Protein AF-A0A0P9D2G8-F1 (afdb_monomer)

Organism: NCBI:txid186479

Secondary structure (DSSP, 8-state):
--EEEE---TT-HHHHHHHHHHHHHTT-SEEEEES--S-----HHHHHHHHHHHIIIIIHHHHHHHHHH-TT-EEEEE--SSS-HHHHHHHHHHHHTTS-EE-BT-EEEE-STT--EEEEB----SS-S------

Structure (mmCIF, N/CA/C/O backbone):
data_AF-A0A0P9D2G8-F1
#
_entry.id   AF-A0A0P9D2G8-F1
#
loop_
_atom_site.group_PDB
_atom_site.id
_atom_site.type_symbol
_atom_site.label_atom_id
_atom_site.label_alt_id
_atom_site.label_comp_id
_atom_site.label_asym_id
_atom_site.label_entity_id
_atom_site.label_seq_id
_atom_site.pdbx_PDB_ins_code
_atom_site.Cartn_x
_atom_site.Cartn_y
_atom_site.Cartn_z
_atom_site.occupancy
_atom_site.B_iso_or_equiv
_atom_site.auth_seq_id
_atom_site.auth_comp_id
_atom_site.auth_asym_id
_atom_site.auth_atom_id
_atom_site.pdbx_PDB_model_num
ATOM 1 N N . MET A 1 1 ? -11.372 -3.069 18.145 1.00 88.38 1 MET A N 1
ATOM 2 C CA . MET A 1 1 ? -11.001 -2.702 16.761 1.00 88.38 1 MET A CA 1
ATOM 3 C C . MET A 1 1 ? -10.327 -3.904 16.117 1.00 88.38 1 MET A C 1
ATOM 5 O O . MET A 1 1 ? -9.471 -4.483 16.773 1.00 88.38 1 MET A O 1
ATOM 9 N N . ARG A 1 2 ? -10.706 -4.307 14.899 1.00 93.38 2 ARG A N 1
ATOM 10 C CA . ARG A 1 2 ? -9.957 -5.321 14.135 1.00 93.38 2 ARG A CA 1
ATOM 11 C C . ARG A 1 2 ? -9.113 -4.636 13.070 1.00 93.38 2 ARG A C 1
ATOM 13 O O . ARG A 1 2 ? -9.608 -3.735 12.396 1.00 93.38 2 ARG A O 1
ATOM 20 N N . LEU A 1 3 ? -7.868 -5.070 12.943 1.00 95.88 3 LEU A N 1
ATOM 21 C CA . LEU A 1 3 ? -6.916 -4.608 11.941 1.00 95.88 3 LEU A CA 1
ATOM 22 C C . LEU A 1 3 ? -6.473 -5.817 11.128 1.00 95.88 3 LEU A C 1
ATOM 24 O O . LEU A 1 3 ? -6.274 -6.889 11.700 1.00 95.88 3 LEU A O 1
ATOM 28 N N . VAL A 1 4 ? -6.312 -5.637 9.824 1.00 98.12 4 VAL A N 1
ATOM 29 C CA . VAL A 1 4 ? -5.675 -6.628 8.954 1.00 98.12 4 VAL A CA 1
ATOM 30 C C . VAL A 1 4 ? -4.326 -6.082 8.549 1.00 98.12 4 VAL A C 1
ATOM 32 O O . VAL A 1 4 ? -4.228 -4.929 8.138 1.00 98.12 4 VAL A O 1
ATOM 35 N N . TYR A 1 5 ? -3.294 -6.902 8.677 1.00 98.12 5 TYR A N 1
ATOM 36 C CA . TYR A 1 5 ? -1.936 -6.531 8.326 1.00 98.12 5 TYR A CA 1
ATOM 37 C C . TYR A 1 5 ? -1.332 -7.602 7.428 1.00 98.12 5 TYR A C 1
ATOM 39 O O . TYR A 1 5 ? -1.475 -8.796 7.696 1.00 98.12 5 TYR A O 1
ATOM 47 N N . THR A 1 6 ? -0.632 -7.165 6.393 1.00 98.25 6 THR A N 1
ATOM 48 C CA . THR A 1 6 ? 0.256 -7.997 5.583 1.00 98.25 6 THR A CA 1
ATOM 49 C C . THR A 1 6 ? 1.422 -7.144 5.081 1.00 98.25 6 THR A C 1
ATOM 51 O O . THR A 1 6 ? 1.467 -5.945 5.346 1.00 98.25 6 THR A O 1
ATOM 54 N N . ALA A 1 7 ? 2.374 -7.748 4.390 1.00 96.69 7 ALA A N 1
ATOM 55 C CA . ALA A 1 7 ? 3.503 -7.096 3.737 1.00 96.69 7 ALA A CA 1
ATOM 56 C C . ALA A 1 7 ? 3.965 -7.992 2.578 1.00 96.69 7 ALA A C 1
ATOM 58 O O . ALA A 1 7 ? 3.494 -9.129 2.473 1.00 96.69 7 ALA A O 1
ATOM 59 N N . ASP A 1 8 ? 4.849 -7.482 1.719 1.00 95.00 8 ASP A N 1
ATOM 60 C CA . ASP A 1 8 ? 5.527 -8.286 0.694 1.00 95.00 8 ASP A CA 1
ATOM 61 C C . ASP A 1 8 ? 4.545 -8.895 -0.320 1.00 95.00 8 ASP A C 1
ATOM 63 O O . ASP A 1 8 ? 4.638 -10.056 -0.722 1.00 95.00 8 ASP A O 1
ATOM 67 N N . LEU A 1 9 ? 3.557 -8.094 -0.735 1.00 97.38 9 LEU A N 1
ATOM 68 C CA . LEU A 1 9 ? 2.583 -8.513 -1.745 1.00 97.38 9 LEU A CA 1
ATOM 69 C C . LEU A 1 9 ? 3.167 -8.482 -3.159 1.00 97.38 9 LEU A C 1
ATOM 71 O O . LEU A 1 9 ? 2.610 -9.124 -4.047 1.00 97.38 9 LEU A O 1
ATOM 75 N N . HIS A 1 10 ? 4.254 -7.734 -3.378 1.00 96.25 10 HIS A N 1
ATOM 76 C CA . HIS A 1 10 ? 5.003 -7.652 -4.633 1.00 96.25 10 HIS A CA 1
ATOM 77 C C . HIS A 1 10 ? 4.108 -7.504 -5.874 1.00 96.25 10 HIS A C 1
ATOM 79 O O . HIS A 1 10 ? 4.328 -8.147 -6.903 1.00 96.25 10 HIS A O 1
ATOM 85 N N . GLY A 1 11 ? 3.066 -6.674 -5.784 1.00 96.25 11 GLY A N 1
ATOM 86 C CA . GLY A 1 11 ? 2.138 -6.445 -6.887 1.00 96.25 11 GLY A CA 1
ATOM 87 C C . GLY A 1 11 ? 1.288 -7.649 -7.307 1.00 96.25 11 GLY A C 1
ATOM 88 O O . GLY A 1 11 ? 0.845 -7.709 -8.455 1.00 96.25 11 GLY A O 1
ATOM 89 N N . ASP A 1 12 ? 1.039 -8.612 -6.420 1.00 97.69 12 ASP A N 1
ATOM 90 C CA . ASP A 1 12 ? 0.086 -9.693 -6.672 1.00 97.69 12 ASP A CA 1
ATOM 91 C C . ASP A 1 12 ? -1.358 -9.192 -6.481 1.00 97.69 12 ASP A C 1
ATOM 93 O O . ASP A 1 12 ? -1.878 -9.078 -5.366 1.00 97.69 12 ASP A O 1
ATOM 97 N N . ALA A 1 13 ? -2.036 -8.902 -7.595 1.00 98.00 13 ALA A N 1
ATOM 98 C CA . ALA A 1 13 ? -3.421 -8.431 -7.594 1.00 98.00 13 ALA A CA 1
ATOM 99 C C . ALA A 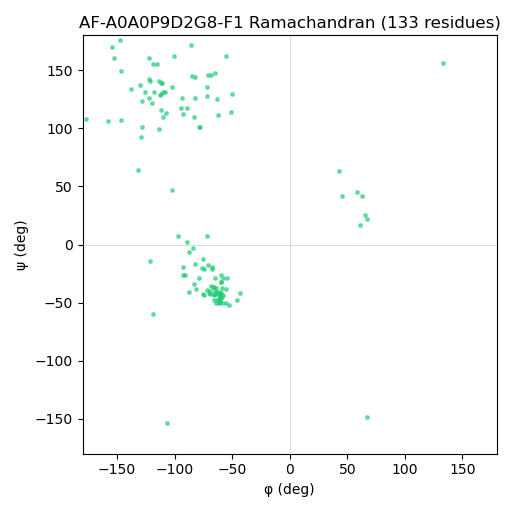1 13 ? -4.405 -9.423 -6.940 1.00 98.00 13 ALA A C 1
ATOM 101 O O . ALA A 1 13 ? -5.391 -9.000 -6.330 1.00 98.00 13 ALA A O 1
ATOM 102 N N . ALA A 1 14 ? -4.158 -10.734 -7.040 1.00 98.31 14 ALA A N 1
ATOM 103 C CA . ALA A 1 14 ? -5.011 -11.743 -6.419 1.00 98.31 14 ALA A CA 1
ATOM 104 C C . ALA A 1 14 ? -4.831 -11.747 -4.896 1.00 98.31 14 ALA A C 1
ATOM 106 O O . ALA A 1 14 ? -5.823 -11.821 -4.168 1.00 98.31 14 ALA A O 1
ATOM 107 N N . ALA A 1 15 ? -3.597 -11.583 -4.413 1.00 98.44 15 ALA A N 1
ATOM 108 C CA . ALA A 1 15 ? -3.318 -11.437 -2.988 1.00 98.44 15 ALA A CA 1
ATOM 109 C C . ALA A 1 15 ? -3.941 -10.152 -2.413 1.00 98.44 15 ALA A C 1
ATOM 111 O O . ALA A 1 15 ? -4.591 -10.202 -1.367 1.00 98.44 15 ALA A O 1
ATOM 112 N N . TYR A 1 16 ? -3.842 -9.023 -3.127 1.00 98.69 16 TYR A N 1
ATOM 113 C CA . TYR A 1 16 ? -4.542 -7.787 -2.755 1.00 98.69 16 TYR A CA 1
ATOM 114 C C . TYR A 1 16 ? -6.061 -7.984 -2.688 1.00 98.69 16 TYR A C 1
ATOM 116 O O . TYR A 1 16 ? -6.696 -7.552 -1.726 1.00 98.69 16 TYR A O 1
ATOM 124 N N . ARG A 1 17 ? -6.661 -8.658 -3.676 1.00 98.69 17 ARG A N 1
ATOM 125 C CA . ARG A 1 17 ? -8.100 -8.952 -3.666 1.00 98.69 17 ARG A CA 1
ATOM 126 C C . ARG A 1 17 ? -8.488 -9.801 -2.455 1.00 98.69 17 ARG A C 1
ATOM 128 O O . ARG A 1 17 ? -9.403 -9.419 -1.730 1.00 98.69 17 ARG A O 1
ATOM 135 N N . ALA A 1 18 ? -7.763 -10.889 -2.200 1.00 98.56 18 ALA A N 1
ATOM 136 C CA . ALA A 1 18 ? -8.020 -11.778 -1.069 1.00 98.56 18 ALA A CA 1
ATOM 137 C C . ALA A 1 18 ? -7.887 -11.053 0.282 1.00 98.56 18 ALA A C 1
ATOM 139 O O . ALA A 1 18 ? -8.722 -11.237 1.166 1.00 98.56 18 ALA A O 1
ATOM 140 N N . LEU A 1 19 ? -6.881 -10.185 0.430 1.00 98.62 19 LEU A N 1
ATOM 141 C CA . LEU A 1 19 ? -6.696 -9.339 1.610 1.00 98.62 19 LEU A CA 1
ATOM 142 C C . LEU A 1 19 ? -7.911 -8.435 1.860 1.00 98.62 19 LEU A C 1
ATOM 144 O O . LEU A 1 19 ? -8.420 -8.373 2.980 1.00 98.62 19 LEU A O 1
ATOM 148 N N . LEU A 1 20 ? -8.364 -7.724 0.824 1.00 98.56 20 LEU A N 1
ATOM 149 C CA . LEU A 1 20 ? -9.474 -6.774 0.914 1.00 98.56 20 LEU A CA 1
ATOM 150 C C . LEU A 1 20 ? -10.813 -7.488 1.156 1.00 98.56 20 LEU A C 1
ATOM 152 O O . LEU A 1 20 ? -11.621 -7.027 1.961 1.00 98.56 20 LEU A O 1
ATOM 156 N N . GLU A 1 21 ? -11.047 -8.632 0.513 1.00 98.25 21 GLU A N 1
ATOM 157 C CA . GLU A 1 21 ? -12.218 -9.478 0.772 1.00 98.25 21 GLU A CA 1
ATOM 158 C C . GLU A 1 21 ? -12.229 -9.976 2.219 1.00 98.25 21 GLU A C 1
ATOM 160 O O . GLU A 1 21 ? -13.198 -9.738 2.940 1.00 98.25 21 GLU A O 1
ATOM 165 N N . TRP A 1 22 ? -11.114 -10.542 2.692 1.00 98.25 22 TRP A N 1
ATOM 166 C CA . TRP A 1 22 ? -11.000 -11.018 4.068 1.00 98.25 22 TRP A CA 1
ATOM 167 C C . TRP A 1 22 ? -11.214 -9.892 5.085 1.00 98.25 22 TRP A C 1
ATOM 169 O O . TRP A 1 22 ? -11.909 -10.081 6.085 1.00 98.25 22 TRP A O 1
ATOM 179 N N . ALA A 1 23 ? -10.661 -8.704 4.828 1.00 98.31 23 ALA A N 1
ATOM 180 C CA . ALA A 1 23 ? -10.862 -7.533 5.673 1.00 98.31 23 ALA A CA 1
ATOM 181 C C . ALA A 1 23 ? -12.334 -7.112 5.754 1.00 98.31 23 ALA A C 1
ATOM 183 O O . ALA A 1 23 ? -12.824 -6.812 6.847 1.00 98.31 23 ALA A O 1
ATOM 184 N N . GLY A 1 24 ? -13.040 -7.121 4.621 1.00 97.75 24 GLY A N 1
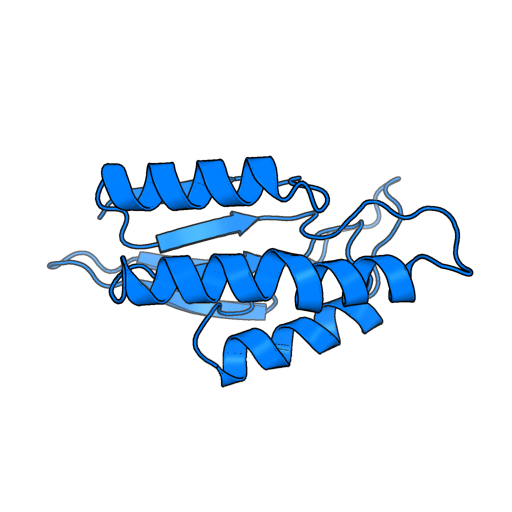ATOM 185 C CA . GLY A 1 24 ? -14.467 -6.821 4.563 1.00 97.75 24 GLY A CA 1
ATOM 186 C C . GLY A 1 24 ? -15.310 -7.845 5.322 1.00 97.75 24 GLY A C 1
ATOM 187 O O . GLY A 1 24 ? -16.095 -7.470 6.193 1.00 97.75 24 GLY A O 1
ATOM 188 N N . ASP A 1 25 ? -15.094 -9.132 5.057 1.00 97.75 25 ASP A N 1
ATOM 189 C CA . ASP A 1 25 ? -15.864 -10.230 5.654 1.00 97.75 25 ASP A CA 1
ATOM 190 C C . ASP A 1 25 ? -15.669 -10.327 7.172 1.00 97.75 25 ASP A C 1
ATOM 192 O O . ASP A 1 25 ? -16.567 -10.737 7.910 1.00 97.75 25 ASP A O 1
ATOM 196 N N . ASN A 1 26 ? -14.505 -9.898 7.663 1.00 97.06 26 ASN A N 1
ATOM 197 C CA . ASN A 1 26 ? -14.174 -9.915 9.084 1.00 97.06 26 ASN A CA 1
ATOM 198 C C . ASN A 1 26 ? -14.416 -8.569 9.781 1.00 97.06 26 ASN A C 1
ATOM 200 O O . ASN A 1 26 ? -14.075 -8.425 10.960 1.00 97.06 26 ASN A O 1
ATOM 204 N N . GLY A 1 27 ? -15.018 -7.582 9.109 1.00 95.38 27 GLY A N 1
ATOM 205 C CA . GLY A 1 27 ? -15.343 -6.281 9.701 1.00 95.38 27 GLY A CA 1
ATOM 206 C C . GLY A 1 27 ? -14.111 -5.551 10.240 1.00 95.38 27 GLY A C 1
ATOM 207 O O . GLY A 1 27 ? -14.110 -5.069 11.379 1.00 95.38 27 GLY A O 1
ATOM 208 N N . ALA A 1 28 ? -13.027 -5.536 9.466 1.00 96.69 28 ALA A N 1
ATOM 209 C CA . ALA A 1 28 ? -11.831 -4.786 9.808 1.00 96.69 28 ALA A CA 1
ATOM 210 C C . ALA A 1 28 ? -12.084 -3.275 9.738 1.00 96.69 28 ALA A C 1
ATOM 212 O O . ALA A 1 28 ? -12.815 -2.789 8.879 1.00 96.69 28 ALA A O 1
ATOM 213 N N . ARG A 1 29 ? -11.434 -2.514 10.625 1.00 95.44 29 ARG A N 1
ATOM 214 C CA . ARG A 1 29 ? -11.451 -1.042 10.599 1.00 95.44 29 ARG A CA 1
ATOM 215 C C . ARG A 1 29 ? -10.304 -0.467 9.776 1.00 95.44 29 ARG A C 1
ATOM 217 O O . ARG A 1 29 ? -10.424 0.643 9.264 1.00 95.44 29 ARG A O 1
ATOM 224 N N . ALA A 1 30 ? -9.208 -1.207 9.658 1.00 97.12 30 ALA A N 1
ATOM 225 C CA . ALA A 1 30 ? -8.133 -0.842 8.759 1.00 97.12 30 ALA A CA 1
ATOM 226 C C . ALA A 1 30 ? -7.433 -2.065 8.169 1.00 97.12 30 ALA A C 1
ATOM 228 O O . ALA A 1 30 ? -7.325 -3.108 8.821 1.00 97.12 30 ALA A O 1
ATOM 229 N N . VAL A 1 31 ? -6.935 -1.881 6.952 1.00 98.50 31 VAL A N 1
ATOM 230 C CA . VAL A 1 31 ? -6.010 -2.762 6.246 1.00 98.50 31 VAL A CA 1
ATOM 231 C C . VAL A 1 31 ? -4.678 -2.035 6.138 1.00 98.50 31 VAL A C 1
ATOM 233 O O . VAL A 1 31 ? -4.638 -0.880 5.725 1.00 98.50 31 VAL A O 1
ATOM 236 N N . ILE A 1 32 ? -3.594 -2.697 6.516 1.00 98.62 32 ILE A N 1
ATOM 237 C CA . ILE A 1 32 ? -2.241 -2.159 6.444 1.00 98.62 32 ILE A CA 1
ATOM 238 C C . ILE A 1 32 ? -1.407 -3.105 5.580 1.00 98.62 32 ILE A C 1
ATOM 240 O O . ILE A 1 32 ? -1.352 -4.303 5.861 1.00 98.62 32 ILE A O 1
ATOM 244 N N . VAL A 1 33 ? -0.761 -2.563 4.548 1.00 98.44 33 VAL A N 1
ATOM 245 C CA . VAL A 1 33 ? 0.261 -3.275 3.769 1.00 98.44 33 VAL A CA 1
ATOM 246 C C . VAL A 1 33 ? 1.612 -2.641 4.078 1.00 98.44 33 VAL A C 1
ATOM 248 O O . VAL A 1 33 ? 1.846 -1.476 3.758 1.00 98.44 33 VAL A O 1
ATOM 251 N N . GLY A 1 34 ? 2.447 -3.385 4.794 1.00 96.19 34 GLY A N 1
ATOM 252 C CA . GLY A 1 34 ? 3.631 -2.909 5.496 1.00 96.19 34 GLY A CA 1
ATOM 253 C C . GLY A 1 34 ? 4.960 -3.192 4.798 1.00 96.19 34 GLY A C 1
ATOM 254 O O . GLY A 1 34 ? 5.870 -3.681 5.459 1.00 96.19 34 GLY A O 1
ATOM 255 N N . GLY A 1 35 ? 5.071 -2.917 3.501 1.00 93.62 35 GLY A N 1
ATOM 256 C CA . GLY A 1 35 ? 6.288 -3.127 2.711 1.00 93.62 35 GLY A CA 1
ATOM 257 C C . GLY A 1 35 ? 6.019 -3.833 1.384 1.00 93.62 35 GLY A C 1
ATOM 258 O O . GLY A 1 35 ? 5.017 -4.541 1.256 1.00 93.62 35 GLY A O 1
ATOM 259 N N . ASP A 1 36 ? 6.923 -3.619 0.426 1.00 94.38 36 ASP A N 1
ATOM 260 C CA . ASP A 1 36 ? 7.021 -4.274 -0.885 1.00 94.38 36 ASP A CA 1
ATOM 261 C C . ASP A 1 36 ? 5.652 -4.424 -1.568 1.00 94.38 36 ASP A C 1
ATOM 263 O O . ASP A 1 36 ? 5.110 -5.512 -1.781 1.00 94.38 36 ASP A O 1
ATOM 267 N N . LEU A 1 37 ? 5.064 -3.262 -1.853 1.00 96.31 37 LEU A N 1
ATOM 268 C CA . LEU A 1 37 ? 3.703 -3.095 -2.357 1.00 96.31 37 LEU A CA 1
ATOM 269 C C . LEU A 1 37 ? 3.589 -3.488 -3.835 1.00 96.31 37 LEU A C 1
ATOM 271 O O . LEU A 1 37 ? 2.613 -4.106 -4.268 1.00 96.31 37 LEU A O 1
ATOM 275 N N . LEU A 1 38 ? 4.562 -3.060 -4.632 1.00 96.12 38 LEU A N 1
ATOM 276 C CA . LEU A 1 38 ? 4.512 -3.034 -6.086 1.00 96.12 38 LEU A CA 1
ATOM 277 C C . LEU A 1 38 ? 5.270 -4.229 -6.679 1.00 96.12 38 LEU A C 1
ATOM 279 O O . LEU A 1 38 ? 6.092 -4.843 -5.999 1.00 96.12 38 LEU A O 1
ATOM 283 N N . PRO A 1 39 ? 5.031 -4.573 -7.961 1.00 95.00 39 PRO A N 1
ATOM 284 C CA . PRO A 1 39 ? 5.746 -5.659 -8.612 1.00 95.00 39 PRO A CA 1
ATOM 285 C C . PRO A 1 39 ? 7.257 -5.544 -8.444 1.00 95.00 39 PRO A C 1
ATOM 287 O O . PRO A 1 39 ? 7.844 -4.501 -8.765 1.00 95.00 39 PRO A O 1
ATOM 290 N N . HIS A 1 40 ? 7.879 -6.637 -8.000 1.00 88.00 40 HIS A N 1
ATOM 291 C CA . HIS A 1 40 ? 9.330 -6.748 -7.978 1.00 88.00 40 HIS A CA 1
ATOM 292 C C . HIS A 1 40 ? 9.849 -6.662 -9.417 1.00 88.00 40 HIS A C 1
ATOM 294 O O . HIS A 1 40 ? 9.599 -7.544 -10.243 1.00 88.00 40 HIS A O 1
ATOM 300 N N . ALA A 1 41 ? 10.545 -5.574 -9.747 1.00 74.31 41 ALA A N 1
ATOM 301 C CA . ALA A 1 41 ? 10.998 -5.311 -11.105 1.00 74.31 41 ALA A CA 1
ATOM 302 C C . ALA A 1 41 ? 12.500 -5.007 -11.133 1.00 74.31 41 ALA A C 1
ATOM 304 O O . ALA A 1 41 ? 12.938 -3.893 -10.859 1.00 74.31 41 ALA A O 1
ATOM 305 N N . ILE A 1 42 ? 13.282 -6.020 -11.515 1.00 67.62 42 ILE A N 1
ATOM 306 C CA . ILE A 1 42 ? 14.756 -5.982 -11.530 1.00 67.62 42 ILE A CA 1
ATOM 307 C C . ILE A 1 42 ? 15.288 -5.226 -12.764 1.00 67.62 42 ILE A C 1
ATOM 309 O O . ILE A 1 42 ? 16.358 -4.620 -12.739 1.00 67.62 42 ILE A O 1
ATOM 313 N N . ALA A 1 43 ? 14.543 -5.236 -13.874 1.00 79.12 43 ALA A N 1
ATOM 314 C CA . ALA A 1 43 ? 14.968 -4.580 -15.106 1.00 79.12 43 ALA A CA 1
ATOM 315 C C . ALA A 1 43 ? 14.725 -3.061 -15.044 1.00 79.12 43 ALA A C 1
ATOM 317 O O . ALA A 1 43 ? 13.614 -2.592 -15.297 1.00 79.12 43 ALA A O 1
ATOM 318 N N . LEU A 1 44 ? 15.789 -2.292 -14.778 1.00 76.62 44 LEU A N 1
ATOM 319 C CA . LEU A 1 44 ? 15.801 -0.818 -14.699 1.00 76.62 44 LEU A CA 1
ATOM 320 C C . LEU A 1 44 ? 15.001 -0.120 -15.815 1.00 76.62 44 LEU A C 1
ATOM 322 O O . LEU A 1 44 ? 14.265 0.824 -15.548 1.00 76.62 44 LEU A O 1
ATOM 326 N N . GLY A 1 45 ? 15.112 -0.597 -17.061 1.00 82.75 45 GLY A N 1
ATOM 327 C CA . GLY A 1 45 ? 14.449 0.021 -18.217 1.00 82.75 45 GLY A CA 1
ATOM 328 C C . GLY A 1 45 ? 12.919 -0.079 -18.217 1.00 82.75 45 GLY A C 1
ATOM 329 O O . GLY A 1 45 ? 12.265 0.713 -18.891 1.00 82.75 45 GLY A O 1
ATOM 330 N N . SER A 1 46 ? 12.340 -1.022 -17.469 1.00 89.00 46 SER A N 1
ATOM 331 C CA . SER A 1 46 ? 10.890 -1.242 -17.401 1.00 89.00 46 SER A CA 1
ATOM 332 C C . SER A 1 46 ? 10.312 -1.109 -15.994 1.00 89.00 46 SER A C 1
ATOM 334 O O . SER A 1 46 ? 9.098 -0.984 -15.869 1.00 89.00 46 SER A O 1
ATOM 336 N N . ALA A 1 47 ? 11.142 -1.109 -14.946 1.00 89.25 47 ALA A N 1
ATOM 337 C CA . ALA A 1 47 ? 10.699 -1.181 -13.555 1.00 89.25 47 ALA A CA 1
ATOM 338 C C . ALA A 1 47 ? 9.650 -0.121 -13.192 1.00 89.25 47 ALA A C 1
ATOM 340 O O . ALA A 1 47 ? 8.553 -0.460 -12.748 1.00 89.25 47 ALA A O 1
ATOM 341 N N . LEU A 1 48 ? 9.933 1.152 -13.485 1.00 92.00 48 LEU A N 1
ATOM 342 C CA . LEU A 1 48 ? 8.997 2.246 -13.209 1.00 92.00 48 LEU A CA 1
ATOM 343 C C . LEU A 1 48 ? 7.687 2.123 -13.991 1.00 92.00 48 LEU A C 1
ATOM 345 O O . LEU A 1 48 ? 6.619 2.396 -13.446 1.00 92.00 48 LEU A O 1
ATOM 349 N N . ALA A 1 49 ? 7.754 1.724 -15.264 1.00 94.38 49 ALA A N 1
ATOM 350 C CA . ALA A 1 49 ? 6.563 1.557 -16.091 1.00 94.38 49 ALA A CA 1
ATOM 351 C C . ALA A 1 49 ? 5.685 0.416 -15.559 1.00 94.38 49 ALA A C 1
ATOM 353 O O . ALA A 1 49 ? 4.476 0.594 -15.438 1.00 94.38 49 ALA A O 1
ATOM 354 N N . THR A 1 50 ? 6.292 -0.709 -15.174 1.00 95.25 50 THR A N 1
ATOM 355 C CA . THR A 1 50 ? 5.595 -1.856 -14.580 1.00 95.25 50 THR A CA 1
ATOM 356 C C . THR A 1 50 ? 4.906 -1.474 -13.273 1.00 95.25 50 THR A C 1
ATOM 358 O O . THR A 1 50 ? 3.716 -1.736 -13.109 1.00 95.25 50 THR A O 1
ATOM 361 N N . GLN A 1 51 ? 5.616 -0.810 -12.358 1.00 95.62 51 GLN A N 1
ATOM 362 C CA . GLN A 1 51 ? 5.048 -0.426 -11.066 1.00 95.62 51 GLN A CA 1
ATOM 363 C C . GLN A 1 51 ? 3.922 0.604 -11.205 1.00 95.62 51 GLN A C 1
ATOM 365 O O . GLN A 1 51 ? 2.863 0.444 -10.601 1.00 95.62 51 GLN A O 1
ATOM 370 N N . ARG A 1 52 ? 4.082 1.618 -12.065 1.00 96.12 52 ARG A N 1
ATOM 371 C CA . ARG A 1 52 ? 3.012 2.592 -12.345 1.00 96.12 52 ARG A CA 1
ATOM 372 C C . ARG A 1 52 ? 1.803 1.954 -13.020 1.00 96.12 52 ARG A C 1
ATOM 374 O O . ARG A 1 52 ? 0.671 2.291 -12.676 1.00 96.12 52 ARG A O 1
ATOM 381 N N . ALA A 1 53 ? 2.031 1.032 -13.95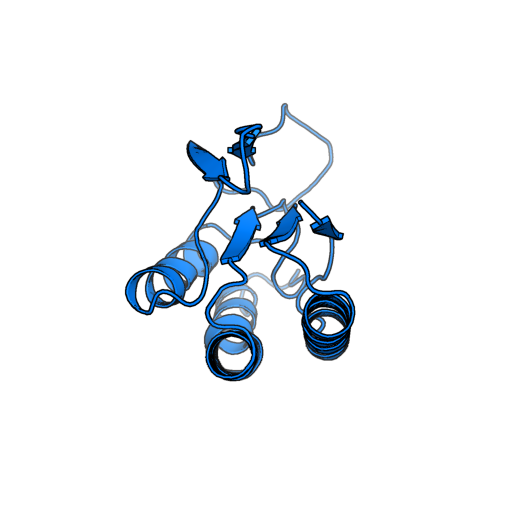7 1.00 96.38 53 ALA A N 1
ATOM 382 C CA . ALA A 1 53 ? 0.956 0.293 -14.604 1.00 96.38 53 ALA A CA 1
ATOM 383 C C . ALA A 1 53 ? 0.160 -0.517 -13.578 1.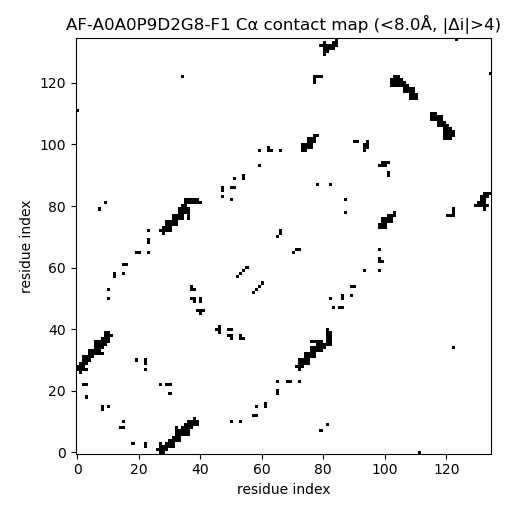00 96.38 53 ALA A C 1
ATOM 385 O O . ALA A 1 53 ? -1.064 -0.454 -13.594 1.00 96.38 53 ALA A O 1
ATOM 386 N N . PHE A 1 54 ? 0.830 -1.189 -12.638 1.00 97.62 54 PHE A N 1
ATOM 387 C CA . PHE A 1 54 ? 0.155 -1.906 -11.558 1.00 97.62 54 PHE A CA 1
ATOM 388 C C . PHE A 1 54 ? -0.691 -0.976 -10.675 1.00 97.62 54 PHE A C 1
ATOM 390 O O . PHE A 1 54 ? -1.860 -1.270 -10.424 1.00 97.62 54 PHE A O 1
ATOM 397 N N . ILE A 1 55 ? -0.146 0.176 -10.260 1.00 97.75 55 ILE A N 1
ATOM 398 C CA . ILE A 1 55 ? -0.892 1.162 -9.458 1.00 97.75 55 ILE A CA 1
ATOM 399 C C . ILE A 1 55 ? -2.185 1.567 -10.173 1.00 97.75 55 ILE A C 1
ATOM 401 O O . ILE A 1 55 ? -3.263 1.536 -9.578 1.00 97.75 55 ILE A O 1
ATOM 405 N N . GLY A 1 56 ? -2.084 1.941 -11.450 1.00 97.38 56 GLY A N 1
ATOM 406 C CA . GLY A 1 56 ? -3.213 2.462 -12.215 1.00 97.38 56 GLY A CA 1
ATOM 407 C C . GLY A 1 56 ? -4.223 1.400 -12.651 1.00 97.38 56 GLY A C 1
ATOM 408 O O . GLY A 1 56 ? -5.426 1.648 -12.580 1.00 97.38 56 GLY A O 1
ATOM 409 N N . ALA A 1 57 ? -3.747 0.246 -13.119 1.00 97.75 57 ALA A N 1
ATOM 410 C CA . ALA A 1 57 ? -4.573 -0.768 -13.770 1.00 97.75 57 ALA A CA 1
ATOM 411 C C . ALA A 1 57 ? -5.114 -1.835 -12.810 1.00 97.75 57 ALA A C 1
ATOM 413 O O . ALA A 1 57 ? -6.175 -2.383 -13.086 1.00 97.75 57 ALA A O 1
ATOM 414 N N . GLU A 1 58 ? -4.436 -2.100 -11.690 1.00 98.19 58 GLU A N 1
ATOM 415 C CA . GLU A 1 58 ? -4.795 -3.194 -10.775 1.00 98.19 58 GLU A CA 1
ATOM 416 C C . GLU A 1 58 ? -5.152 -2.668 -9.379 1.00 98.19 58 GLU A C 1
ATOM 418 O O . GLU A 1 58 ? -6.287 -2.812 -8.917 1.00 98.19 58 GLU A O 1
ATOM 423 N N . LEU A 1 59 ? -4.213 -1.983 -8.715 1.00 98.38 59 LEU A N 1
ATOM 424 C CA . LEU A 1 59 ? -4.387 -1.552 -7.326 1.00 98.38 59 LEU A CA 1
ATOM 425 C C . LEU A 1 59 ? -5.511 -0.517 -7.179 1.00 98.38 59 LEU A C 1
ATOM 427 O O . LEU A 1 59 ? -6.383 -0.659 -6.321 1.00 98.38 59 LEU A O 1
ATOM 431 N N . ARG A 1 60 ? -5.533 0.518 -8.027 1.00 98.50 60 ARG A N 1
ATOM 432 C CA . ARG A 1 60 ? -6.544 1.585 -7.962 1.00 98.50 60 ARG A CA 1
ATOM 433 C C . ARG A 1 60 ? -7.976 1.060 -8.152 1.00 98.50 60 ARG A C 1
ATOM 435 O O . ARG A 1 60 ? -8.823 1.412 -7.327 1.00 98.50 60 ARG A O 1
ATOM 442 N N . PRO A 1 61 ? -8.294 0.223 -9.162 1.00 98.56 61 PRO A N 1
ATOM 443 C CA . PRO A 1 61 ? -9.614 -0.400 -9.268 1.00 98.56 61 PRO A CA 1
ATOM 444 C C . PRO A 1 61 ? -10.001 -1.243 -8.049 1.00 98.56 61 PRO A C 1
ATOM 446 O O . PRO A 1 61 ? -11.125 -1.101 -7.566 1.00 98.56 61 PRO A O 1
ATOM 449 N N . LEU A 1 62 ? -9.081 -2.056 -7.514 1.00 98.56 62 LEU A N 1
ATOM 450 C CA . LEU A 1 62 ? -9.337 -2.875 -6.323 1.00 98.56 62 LEU A CA 1
ATOM 451 C C . LEU A 1 62 ? -9.694 -2.016 -5.105 1.00 98.56 62 LEU A C 1
ATOM 453 O O . LEU A 1 62 ? -10.674 -2.293 -4.413 1.00 98.56 62 LEU A O 1
ATOM 457 N N . LEU A 1 63 ? -8.948 -0.935 -4.868 1.00 98.62 63 LEU A N 1
ATOM 458 C CA . LEU A 1 63 ? -9.217 -0.031 -3.750 1.00 98.62 63 LEU A CA 1
ATOM 459 C C . LEU A 1 63 ? -10.523 0.751 -3.927 1.00 98.62 63 LEU A C 1
ATOM 461 O O . LEU A 1 63 ? -11.233 0.967 -2.947 1.00 98.62 63 LEU A O 1
ATOM 465 N N . ARG A 1 64 ? -10.884 1.143 -5.158 1.00 98.62 64 ARG A N 1
ATOM 466 C CA . ARG A 1 64 ? -12.193 1.761 -5.446 1.00 98.62 64 ARG A CA 1
ATOM 467 C C . ARG A 1 64 ? -13.341 0.812 -5.128 1.00 98.62 64 ARG A C 1
ATOM 469 O O . ARG A 1 64 ? -14.298 1.210 -4.466 1.00 98.62 64 ARG A O 1
ATOM 476 N N . GLU A 1 65 ? -13.236 -0.434 -5.582 1.00 98.44 65 GLU A N 1
ATOM 477 C CA . GLU A 1 65 ? -14.233 -1.471 -5.316 1.00 98.44 65 GLU A CA 1
ATOM 478 C C . GLU A 1 65 ? -14.370 -1.720 -3.807 1.00 98.44 65 GLU A C 1
ATOM 480 O O . GLU A 1 65 ? -15.480 -1.739 -3.269 1.00 98.44 65 GLU A O 1
ATOM 485 N N . PHE A 1 66 ? -13.241 -1.842 -3.105 1.00 98.62 66 PHE A N 1
ATOM 486 C CA . PHE A 1 66 ? -13.226 -2.039 -1.662 1.00 98.62 66 PHE A CA 1
ATOM 487 C C . PHE A 1 66 ? -13.821 -0.849 -0.908 1.00 98.62 66 PHE A C 1
ATOM 489 O O . PHE A 1 66 ? -14.698 -1.051 -0.075 1.00 98.62 66 PHE A O 1
ATOM 496 N N . ARG A 1 67 ? -13.429 0.390 -1.234 1.00 98.38 67 ARG A N 1
ATOM 497 C CA . ARG A 1 67 ? -13.969 1.605 -0.604 1.00 98.38 67 ARG A CA 1
ATOM 498 C C . ARG A 1 67 ? -15.483 1.718 -0.782 1.00 98.38 67 ARG A C 1
ATOM 500 O O . ARG A 1 67 ? -16.164 2.147 0.144 1.00 98.38 67 ARG A O 1
ATOM 507 N N . ALA A 1 68 ? -16.016 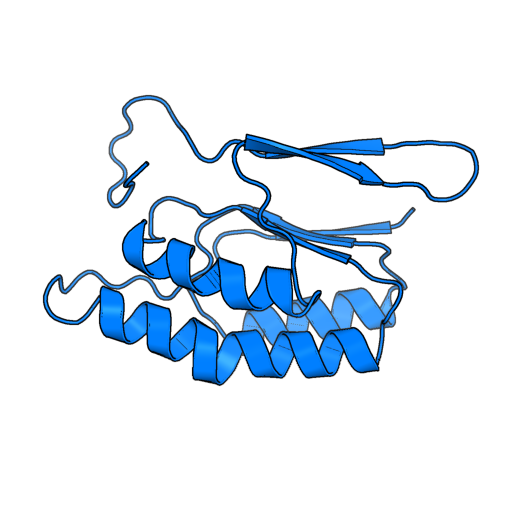1.324 -1.939 1.00 98.12 68 ALA A N 1
ATOM 508 C CA . ALA A 1 68 ? -17.457 1.326 -2.183 1.00 98.12 68 ALA A CA 1
ATOM 509 C C . ALA A 1 68 ? -18.208 0.310 -1.301 1.00 98.12 68 ALA A C 1
ATOM 511 O O . ALA A 1 68 ? -19.317 0.591 -0.851 1.00 98.12 68 ALA A O 1
ATOM 512 N N . ARG A 1 69 ? -17.607 -0.859 -1.036 1.00 97.81 69 ARG A N 1
ATOM 513 C CA . ARG A 1 69 ? -18.194 -1.915 -0.190 1.00 97.81 69 ARG A CA 1
ATOM 514 C C . ARG A 1 69 ? -17.975 -1.686 1.306 1.00 97.81 69 ARG A C 1
ATOM 516 O O . ARG A 1 69 ? -18.824 -2.058 2.108 1.00 97.81 69 ARG A O 1
ATOM 523 N N . GLN A 1 70 ? -16.835 -1.111 1.672 1.00 97.62 70 GLN A N 1
ATOM 524 C CA . GLN A 1 70 ? -16.348 -0.950 3.040 1.00 97.62 70 GLN A CA 1
ATOM 525 C C . GLN A 1 70 ? -15.891 0.504 3.269 1.00 97.62 70 GLN A C 1
ATOM 527 O O . GLN A 1 70 ? -14.708 0.749 3.518 1.00 97.62 70 GLN A O 1
ATOM 532 N N . PRO A 1 71 ? -16.800 1.499 3.195 1.00 96.25 71 PRO A N 1
ATOM 533 C CA . PRO A 1 71 ? -16.442 2.921 3.271 1.00 96.25 71 PRO A CA 1
ATOM 534 C C . PRO A 1 71 ? -15.750 3.295 4.584 1.00 96.25 71 PRO A C 1
ATOM 536 O O . PRO A 1 71 ? -14.948 4.226 4.625 1.00 96.25 71 PRO A O 1
ATOM 539 N N . ASP A 1 72 ? -16.024 2.528 5.632 1.00 94.00 72 ASP A N 1
ATOM 540 C CA . ASP A 1 72 ? -15.489 2.677 6.975 1.00 94.00 72 ASP A CA 1
ATOM 541 C C . ASP A 1 72 ? -14.151 1.957 7.208 1.00 94.00 72 ASP A C 1
ATOM 543 O O . ASP A 1 72 ? -13.559 2.121 8.273 1.00 94.00 72 ASP A O 1
ATOM 547 N N . CYS A 1 73 ? -13.652 1.161 6.263 1.00 96.69 73 CYS A N 1
ATOM 548 C CA . CYS A 1 73 ? -12.357 0.503 6.403 1.00 96.69 73 CYS A CA 1
ATOM 549 C C . CYS A 1 73 ? -11.267 1.350 5.735 1.00 96.69 73 CYS A C 1
ATOM 551 O O . CYS A 1 73 ? -11.309 1.603 4.532 1.00 96.69 73 CYS A O 1
ATOM 553 N N . ALA A 1 74 ? -10.298 1.833 6.512 1.00 97.12 74 ALA A N 1
ATOM 554 C CA . ALA A 1 74 ? -9.175 2.602 5.980 1.00 97.12 74 ALA A CA 1
ATOM 555 C C . ALA A 1 74 ? -8.082 1.675 5.426 1.00 97.12 74 ALA A C 1
ATOM 557 O O . ALA A 1 74 ? -7.820 0.620 5.997 1.00 97.12 74 ALA A O 1
ATOM 558 N N . VAL A 1 75 ? -7.415 2.073 4.344 1.00 98.56 75 VAL A N 1
ATOM 559 C CA . VAL A 1 75 ? -6.270 1.336 3.791 1.00 98.56 75 VAL A CA 1
ATOM 560 C C . VAL A 1 75 ? -5.011 2.174 3.971 1.00 98.56 75 VAL A C 1
ATOM 562 O O . VAL A 1 75 ? -4.992 3.338 3.581 1.00 98.56 75 VAL A O 1
ATOM 565 N N . TYR A 1 76 ? -3.970 1.584 4.549 1.00 98.50 76 TYR A N 1
ATOM 566 C CA . TYR A 1 76 ? -2.669 2.209 4.762 1.00 98.50 76 TYR A CA 1
ATOM 567 C C . TYR A 1 76 ? -1.596 1.447 3.998 1.00 98.50 76 TYR A C 1
ATOM 569 O O . TYR A 1 76 ? -1.516 0.221 4.089 1.00 98.50 76 TYR A O 1
ATOM 577 N N . LEU A 1 77 ? -0.771 2.180 3.260 1.00 98.25 77 LEU A N 1
ATOM 578 C CA . LEU A 1 77 ? 0.290 1.624 2.431 1.00 98.25 77 LEU A CA 1
ATOM 579 C C . LEU A 1 77 ? 1.635 2.166 2.911 1.00 98.25 77 LEU A C 1
ATOM 581 O O . LEU A 1 77 ? 1.849 3.379 2.945 1.00 98.25 77 LEU A O 1
ATOM 585 N N . LEU A 1 78 ? 2.538 1.267 3.287 1.00 96.94 78 LEU A N 1
ATOM 586 C CA . LEU A 1 78 ? 3.921 1.581 3.618 1.00 96.94 78 LEU A CA 1
ATOM 587 C C . LEU A 1 78 ? 4.819 0.962 2.539 1.00 96.94 78 LEU A C 1
ATOM 589 O O . LEU A 1 78 ? 4.823 -0.260 2.415 1.00 96.94 78 LEU A O 1
ATOM 593 N N . PRO A 1 79 ? 5.551 1.768 1.756 1.00 94.31 79 PRO A N 1
ATOM 594 C CA . PRO A 1 79 ? 6.483 1.235 0.771 1.00 94.31 79 PRO A CA 1
ATOM 595 C C . PRO A 1 79 ? 7.639 0.465 1.421 1.00 94.31 79 PRO A C 1
ATOM 597 O O . PRO A 1 79 ? 8.076 0.816 2.520 1.00 94.31 79 PRO A O 1
ATOM 600 N N . GLY A 1 80 ? 8.131 -0.569 0.742 1.00 92.12 80 GLY A N 1
ATOM 601 C CA . GLY A 1 80 ? 9.321 -1.328 1.125 1.00 92.12 80 GLY A CA 1
ATOM 602 C C . GLY A 1 80 ? 10.526 -1.044 0.233 1.00 92.12 80 GLY A C 1
ATOM 603 O O . GLY A 1 80 ? 10.669 0.044 -0.322 1.00 92.12 80 GLY A O 1
ATOM 604 N N . ASN A 1 81 ? 11.428 -2.020 0.140 1.00 89.81 81 ASN A N 1
ATOM 605 C CA . ASN A 1 81 ? 12.611 -1.921 -0.705 1.00 89.81 81 ASN A CA 1
ATOM 606 C C . ASN A 1 81 ? 12.309 -1.964 -2.183 1.00 89.81 81 ASN A C 1
ATOM 608 O O . ASN A 1 81 ? 12.878 -1.195 -2.944 1.00 89.81 81 ASN A O 1
ATOM 612 N N . ASP A 1 82 ? 11.409 -2.828 -2.604 1.00 90.00 82 ASP A N 1
ATOM 613 C CA . ASP A 1 82 ? 11.192 -3.027 -4.028 1.00 90.00 82 ASP A CA 1
ATOM 614 C C . ASP A 1 82 ? 10.413 -1.880 -4.669 1.00 90.00 82 ASP A C 1
ATOM 616 O O . ASP A 1 82 ? 10.378 -1.754 -5.894 1.00 90.00 82 ASP A O 1
ATOM 620 N N . ASP A 1 83 ? 9.826 -1.015 -3.847 1.00 92.31 83 ASP A N 1
ATOM 621 C CA . ASP A 1 83 ? 9.013 0.113 -4.262 1.00 92.31 83 ASP A CA 1
ATOM 622 C C . ASP A 1 83 ? 9.891 1.313 -4.623 1.00 92.31 83 ASP A C 1
ATOM 624 O O . ASP A 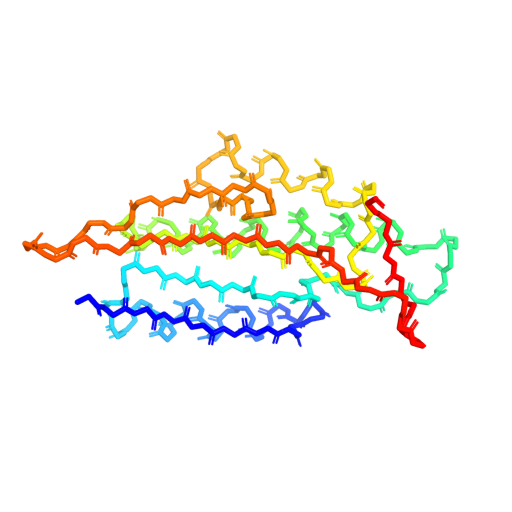1 83 ? 10.494 1.975 -3.778 1.00 92.31 83 ASP A O 1
ATOM 628 N N . TRP A 1 84 ? 9.947 1.638 -5.911 1.00 91.31 84 TRP A N 1
ATOM 629 C CA . TRP A 1 84 ? 10.754 2.757 -6.383 1.00 91.31 84 TRP A CA 1
ATOM 630 C C . TRP A 1 84 ? 10.124 4.094 -5.977 1.00 91.31 84 TRP A C 1
ATOM 632 O O . TRP A 1 84 ? 8.941 4.313 -6.239 1.00 91.31 84 TRP A O 1
ATOM 642 N N . ALA A 1 85 ? 10.919 5.052 -5.480 1.00 90.44 85 ALA A N 1
ATOM 643 C CA . ALA A 1 85 ? 10.466 6.411 -5.122 1.00 90.44 85 ALA A CA 1
ATOM 644 C C . ALA A 1 85 ? 9.568 7.054 -6.190 1.00 90.44 85 ALA A C 1
ATOM 646 O O . ALA A 1 85 ? 8.488 7.583 -5.919 1.00 90.44 85 ALA A O 1
ATOM 647 N N . ALA A 1 86 ? 10.005 6.975 -7.450 1.00 90.81 86 ALA A N 1
ATOM 648 C CA . ALA A 1 86 ? 9.300 7.574 -8.578 1.00 90.81 86 ALA A CA 1
ATOM 649 C C . ALA A 1 86 ? 7.991 6.848 -8.945 1.00 90.81 86 ALA A C 1
ATOM 651 O O . ALA A 1 86 ? 7.161 7.426 -9.656 1.00 90.81 86 ALA A O 1
ATOM 652 N N . ALA A 1 87 ? 7.802 5.603 -8.498 1.00 92.31 87 ALA A N 1
ATOM 653 C CA . ALA A 1 87 ? 6.530 4.890 -8.570 1.00 92.31 87 ALA A CA 1
ATOM 654 C C . ALA A 1 87 ? 5.653 5.189 -7.343 1.00 92.31 87 ALA A C 1
ATOM 656 O O . ALA A 1 87 ? 4.465 5.453 -7.512 1.00 92.31 87 ALA A O 1
ATOM 657 N N . ILE A 1 88 ? 6.238 5.258 -6.139 1.00 91.44 88 ILE A N 1
ATOM 658 C CA . ILE A 1 88 ? 5.554 5.666 -4.898 1.00 91.44 88 ILE A CA 1
ATOM 659 C C . ILE A 1 88 ? 4.896 7.040 -5.065 1.00 91.44 88 ILE A C 1
ATOM 661 O O . ILE A 1 88 ? 3.766 7.229 -4.627 1.00 91.44 88 ILE A O 1
ATOM 665 N N . ALA A 1 89 ? 5.537 7.978 -5.770 1.00 92.31 89 ALA A N 1
ATOM 666 C CA . ALA A 1 89 ? 4.952 9.285 -6.077 1.00 92.31 89 ALA A CA 1
ATOM 667 C C . ALA A 1 89 ? 3.576 9.198 -6.778 1.00 92.31 89 ALA A C 1
ATOM 669 O O . ALA A 1 89 ? 2.739 10.079 -6.599 1.00 92.31 89 ALA A O 1
ATOM 670 N N . THR A 1 90 ? 3.309 8.133 -7.543 1.00 93.06 90 THR A N 1
ATOM 671 C CA . THR A 1 90 ? 2.006 7.896 -8.190 1.00 93.06 90 THR A CA 1
ATOM 672 C C . THR A 1 90 ? 0.935 7.431 -7.195 1.00 93.06 90 THR A C 1
ATOM 674 O O . THR A 1 90 ? -0.253 7.625 -7.442 1.00 93.06 90 THR A O 1
ATOM 677 N N . LEU A 1 91 ? 1.312 6.887 -6.032 1.00 93.31 91 LEU A N 1
ATOM 678 C CA . LEU A 1 91 ? 0.354 6.526 -4.981 1.00 93.31 91 LEU A CA 1
ATOM 679 C C . LEU A 1 91 ? -0.328 7.753 -4.353 1.00 93.31 91 LEU A C 1
ATOM 681 O O . LEU A 1 91 ? -1.415 7.610 -3.798 1.00 93.31 91 LEU A O 1
ATOM 685 N N . ALA A 1 92 ? 0.245 8.956 -4.487 1.00 91.81 92 ALA A N 1
ATOM 686 C CA . ALA A 1 92 ? -0.390 10.197 -4.035 1.00 91.81 92 ALA A CA 1
ATOM 687 C C . ALA A 1 92 ? -1.760 10.434 -4.701 1.00 91.81 92 ALA A C 1
ATOM 689 O O . ALA A 1 92 ? -2.652 11.021 -4.093 1.00 91.81 92 ALA A O 1
ATOM 690 N N . GLU A 1 93 ? -1.968 9.931 -5.923 1.00 94.56 93 GLU A N 1
ATOM 691 C CA . GLU A 1 93 ? -3.275 9.978 -6.590 1.00 94.56 93 GLU A CA 1
ATOM 692 C C . GLU A 1 93 ? -4.330 9.160 -5.827 1.00 94.56 93 GLU A C 1
ATOM 694 O O . GLU A 1 93 ? -5.477 9.585 -5.699 1.00 94.56 93 GLU A O 1
ATOM 699 N N . LEU A 1 94 ? -3.938 8.015 -5.254 1.00 96.81 94 LEU A N 1
ATOM 700 C CA . LEU A 1 94 ? -4.834 7.177 -4.452 1.00 96.81 94 LEU A CA 1
ATOM 701 C C . LEU A 1 94 ? -5.249 7.885 -3.162 1.00 96.81 94 LEU A C 1
ATOM 703 O O . LEU A 1 94 ? -6.394 7.755 -2.730 1.00 96.81 94 LEU A O 1
ATOM 707 N N . GLU A 1 95 ? -4.331 8.642 -2.562 1.00 94.94 95 GLU A N 1
ATOM 708 C CA . GLU A 1 95 ? -4.603 9.438 -1.366 1.00 94.94 95 GLU A CA 1
ATOM 709 C C . GLU A 1 95 ? -5.524 10.621 -1.662 1.00 94.94 95 GLU A C 1
ATOM 711 O O . GLU A 1 95 ? -6.495 10.834 -0.934 1.00 94.94 95 GLU A O 1
ATOM 716 N N . GLN A 1 96 ? -5.310 11.322 -2.779 1.00 96.00 96 GLN A N 1
ATOM 717 C CA . GLN A 1 96 ? -6.207 12.388 -3.246 1.00 96.00 96 GLN A CA 1
ATOM 718 C C . GLN A 1 96 ? -7.636 11.889 -3.501 1.00 96.00 96 GLN A C 1
ATOM 720 O O . GLN A 1 96 ? -8.600 12.625 -3.294 1.00 96.00 96 GLN A O 1
ATOM 725 N N . GLU A 1 97 ? -7.790 10.634 -3.919 1.00 96.69 97 GLU A N 1
ATOM 726 C CA . GLU A 1 97 ? -9.091 9.982 -4.087 1.00 96.69 97 GLU A CA 1
ATOM 727 C C . GLU A 1 97 ? -9.665 9.380 -2.794 1.00 96.69 97 GLU A C 1
ATOM 729 O O . GLU A 1 97 ? -10.768 8.831 -2.809 1.00 96.69 97 GLU A O 1
ATOM 734 N N . GLY A 1 98 ? -8.934 9.437 -1.679 1.00 97.00 98 GLY A N 1
ATOM 735 C CA . GLY A 1 98 ? -9.339 8.819 -0.416 1.00 97.00 98 GLY A CA 1
ATOM 736 C C . GLY A 1 98 ? -9.366 7.286 -0.458 1.00 97.00 98 GLY A C 1
ATOM 737 O O . GLY A 1 98 ? -10.065 6.653 0.337 1.00 97.00 98 GLY A O 1
ATOM 738 N N . LEU A 1 99 ? -8.639 6.659 -1.384 1.00 98.31 99 LEU A N 1
ATOM 739 C CA . LEU A 1 99 ? -8.598 5.203 -1.546 1.00 98.31 99 LEU A CA 1
ATOM 7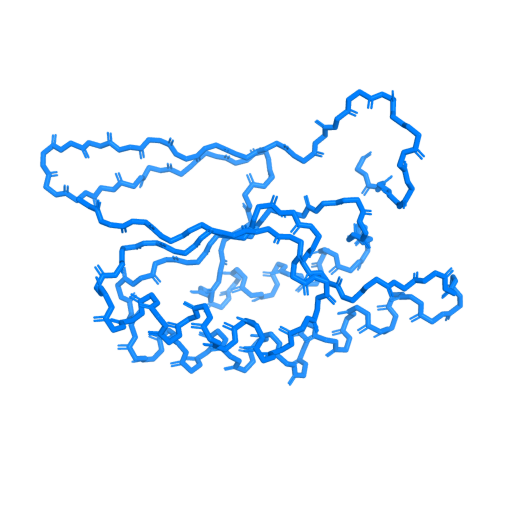40 C C . LEU A 1 99 ? -7.635 4.536 -0.566 1.00 98.31 99 LEU A C 1
ATOM 742 O O . LEU A 1 99 ? -7.951 3.478 -0.028 1.00 98.31 99 LEU A O 1
ATOM 746 N N . ALA A 1 100 ? -6.495 5.168 -0.304 1.00 98.12 100 ALA A N 1
ATOM 747 C CA . ALA A 1 100 ? -5.508 4.719 0.669 1.00 98.12 100 ALA A CA 1
ATOM 748 C C . ALA A 1 100 ? -4.723 5.913 1.222 1.00 98.12 100 ALA A C 1
ATOM 750 O O . ALA A 1 100 ? -4.680 6.961 0.589 1.00 98.12 100 ALA A O 1
ATOM 751 N N . SER A 1 101 ? -4.088 5.747 2.376 1.00 97.75 101 SER A N 1
ATOM 752 C CA . SER A 1 101 ? -3.178 6.735 2.959 1.00 97.75 101 SER A CA 1
ATOM 753 C C . SER A 1 101 ? -1.745 6.215 2.950 1.00 97.75 101 SER A C 1
ATOM 755 O O . SER A 1 101 ? -1.506 5.039 3.252 1.00 97.75 101 SER A O 1
ATOM 757 N N . LEU A 1 102 ? -0.791 7.085 2.620 1.00 96.50 102 LEU A N 1
ATOM 758 C CA . LEU A 1 102 ? 0.630 6.740 2.637 1.00 96.50 102 LEU A CA 1
ATOM 759 C C . LEU A 1 102 ? 1.182 6.857 4.055 1.00 96.50 102 LEU A C 1
ATOM 761 O O . LEU A 1 102 ? 1.026 7.879 4.718 1.00 96.50 102 LEU A O 1
ATOM 765 N N . LEU A 1 103 ? 1.809 5.784 4.542 1.00 96.12 103 LEU A N 1
ATOM 766 C CA . LEU A 1 103 ? 2.157 5.672 5.957 1.00 96.12 103 LEU A CA 1
ATOM 767 C C . LEU A 1 103 ? 3.574 6.164 6.288 1.00 96.12 103 LEU A C 1
ATOM 769 O O . LEU A 1 103 ? 3.871 6.453 7.445 1.00 96.12 103 LEU A O 1
ATOM 773 N N . HIS A 1 104 ? 4.458 6.260 5.296 1.00 94.88 104 HIS A N 1
ATOM 774 C CA . HIS A 1 104 ? 5.845 6.660 5.520 1.00 94.88 104 HIS A CA 1
ATOM 775 C C . HIS A 1 104 ? 5.947 8.097 6.063 1.00 94.88 104 HIS A C 1
ATOM 777 O O . HIS A 1 104 ? 5.422 9.026 5.460 1.00 94.88 104 HIS A O 1
ATOM 783 N N . GLU A 1 105 ? 6.623 8.258 7.206 1.00 94.44 105 GLU A N 1
ATOM 784 C CA . GLU A 1 105 ? 6.798 9.535 7.927 1.00 94.44 105 GLU A CA 1
ATOM 785 C C . GLU A 1 105 ? 5.489 10.182 8.397 1.00 94.44 105 GLU A C 1
ATOM 787 O O . GLU A 1 105 ? 5.457 11.358 8.755 1.00 94.44 105 GLU A O 1
ATOM 792 N N . GLN A 1 106 ? 4.407 9.407 8.438 1.00 96.38 106 GLN A N 1
ATOM 793 C CA . GLN A 1 106 ? 3.103 9.853 8.904 1.00 96.38 106 GLN A CA 1
ATOM 794 C C . GLN A 1 106 ? 2.686 9.096 10.163 1.00 96.38 106 GLN A C 1
ATOM 796 O O . GLN A 1 106 ? 3.111 7.967 10.430 1.00 96.38 106 GLN A O 1
ATOM 801 N N . VAL A 1 107 ? 1.812 9.737 10.938 1.00 97.56 107 VAL A N 1
ATOM 802 C CA . VAL A 1 107 ? 1.170 9.149 12.110 1.00 97.56 107 VAL A CA 1
ATOM 803 C C . VAL A 1 107 ? -0.334 9.357 11.992 1.00 97.56 107 VAL A C 1
ATOM 805 O O . VAL A 1 107 ? -0.809 10.487 11.906 1.00 97.56 107 VAL A O 1
ATOM 808 N N . PHE A 1 108 ? -1.090 8.264 12.032 1.00 96.62 108 PHE A N 1
ATOM 809 C CA . PHE A 1 108 ? -2.546 8.273 11.982 1.00 96.62 108 PHE A CA 1
ATOM 810 C C . PHE A 1 108 ? -3.132 7.841 13.318 1.00 96.62 108 PHE A C 1
ATOM 812 O O . PHE A 1 108 ? -2.671 6.890 13.947 1.00 96.62 108 PHE A O 1
ATOM 819 N N . LEU A 1 109 ? -4.191 8.524 13.737 1.00 94.62 109 LEU A N 1
ATOM 820 C CA . LEU A 1 109 ? -4.980 8.134 14.893 1.00 94.62 109 LEU A CA 1
ATOM 821 C C . LEU A 1 109 ? -6.146 7.252 14.435 1.00 94.62 109 LEU A C 1
ATOM 823 O O . LEU A 1 109 ? -7.076 7.724 13.784 1.00 94.62 109 LEU A O 1
ATOM 827 N N . LEU A 1 110 ? -6.114 5.976 14.802 1.00 92.19 110 LEU A N 1
ATOM 828 C CA . LEU A 1 110 ? -7.221 5.049 14.618 1.00 92.19 110 LEU A CA 1
ATOM 829 C C . LEU A 1 110 ? -8.123 5.107 15.852 1.00 92.19 110 LEU A C 1
ATOM 831 O O . LEU A 1 110 ? -7.713 4.761 16.961 1.00 92.19 110 LEU A O 1
ATOM 835 N N . THR A 1 111 ? -9.371 5.522 15.659 1.00 87.0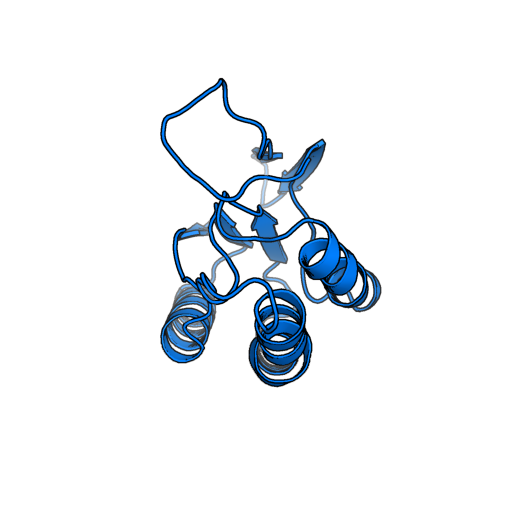0 111 THR A N 1
ATOM 836 C CA . THR A 1 111 ? -10.391 5.566 16.714 1.00 87.00 111 THR A CA 1
ATOM 837 C C . THR A 1 111 ? -11.454 4.504 16.477 1.00 87.00 111 THR A C 1
ATOM 839 O O . THR A 1 111 ? -11.989 4.350 15.376 1.00 87.00 111 THR A O 1
ATOM 842 N N . HIS A 1 112 ? -11.759 3.737 17.522 1.00 82.06 112 HIS A N 1
ATOM 843 C CA . HIS A 1 112 ? -12.899 2.827 17.541 1.00 82.06 112 HIS A CA 1
ATOM 844 C C . HIS A 1 112 ? -13.288 2.524 18.991 1.00 82.06 112 HIS A C 1
ATOM 846 O O . HIS A 1 112 ? -12.587 1.780 19.679 1.00 82.06 112 HIS A O 1
ATOM 852 N N . GLY A 1 113 ? -14.402 3.099 19.446 1.00 80.69 113 GLY A N 1
ATOM 853 C CA . GLY A 1 113 ? -14.753 3.120 20.869 1.00 80.69 113 GLY A CA 1
ATOM 854 C C . GLY A 1 113 ? -13.783 3.989 21.678 1.00 80.69 113 GLY A C 1
ATOM 855 O O . GLY A 1 113 ? -13.221 4.946 21.148 1.00 80.69 113 GLY A O 1
ATOM 856 N N . ASP A 1 114 ? -13.559 3.624 22.941 1.00 80.44 114 ASP A N 1
ATOM 857 C CA . ASP A 1 114 ? -12.842 4.464 23.917 1.00 80.44 114 ASP A CA 1
ATOM 858 C C . ASP A 1 114 ? -11.316 4.255 23.947 1.00 80.44 114 ASP A C 1
ATOM 860 O O . ASP A 1 114 ? -10.614 4.870 24.749 1.00 80.44 114 ASP A O 1
ATOM 864 N N . ALA A 1 115 ? -10.781 3.385 23.086 1.00 82.75 115 ALA A N 1
ATOM 865 C CA . ALA A 1 115 ? -9.356 3.062 23.035 1.00 82.75 115 ALA A CA 1
ATOM 866 C C . ALA A 1 115 ? -8.729 3.555 21.715 1.00 82.75 115 ALA A C 1
ATOM 868 O O . ALA A 1 115 ? -8.877 2.887 20.685 1.00 82.75 115 ALA A O 1
ATOM 869 N N . PRO A 1 116 ? -8.040 4.713 21.712 1.00 90.31 116 PRO A N 1
ATOM 870 C CA . PRO A 1 116 ? -7.307 5.182 20.542 1.00 90.31 116 PRO A CA 1
ATOM 871 C C . PRO A 1 116 ? -6.055 4.335 20.286 1.00 90.31 116 PRO A C 1
ATOM 873 O O . PRO A 1 116 ? -5.376 3.915 21.224 1.00 90.31 116 PRO A O 1
ATOM 876 N N . LEU A 1 117 ? -5.710 4.145 19.012 1.00 94.12 117 LEU A N 1
ATOM 877 C CA . LEU A 1 117 ? -4.449 3.540 18.584 1.00 94.12 117 LEU A CA 1
ATOM 878 C C . LEU A 1 117 ? -3.733 4.473 17.606 1.00 94.12 117 LEU A C 1
ATOM 880 O O . LEU A 1 117 ? -4.332 4.939 16.643 1.00 94.12 117 LEU A O 1
ATOM 884 N N . TRP A 1 118 ? -2.446 4.714 17.831 1.00 95.62 118 TRP A N 1
ATOM 885 C CA . TRP A 1 118 ? -1.603 5.468 16.906 1.00 95.62 118 TRP A CA 1
ATOM 886 C C . TRP A 1 118 ? -0.881 4.50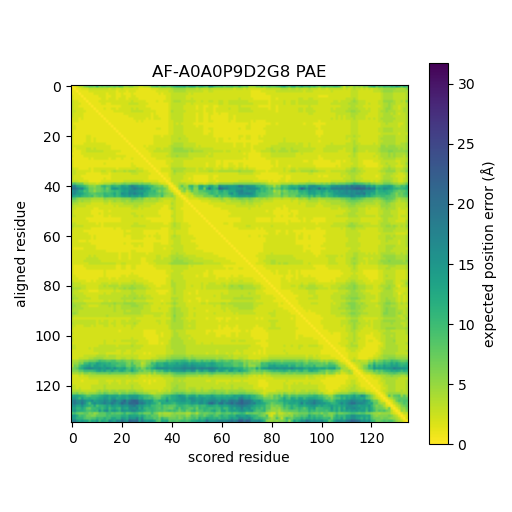9 15.960 1.00 95.62 118 TRP A C 1
ATOM 888 O O . TRP A 1 118 ? -0.208 3.584 16.410 1.00 95.62 118 TRP A O 1
ATOM 898 N N . LEU A 1 119 ? -1.020 4.737 14.658 1.00 96.69 119 LEU A N 1
ATOM 899 C CA . LEU A 1 119 ? -0.342 4.002 13.598 1.00 96.69 119 LEU A CA 1
ATOM 900 C C . LEU A 1 119 ? 0.735 4.905 12.993 1.00 96.69 119 LEU A C 1
ATOM 902 O O . LEU A 1 119 ? 0.405 5.909 12.369 1.00 96.69 119 LEU A O 1
ATOM 906 N N . ALA A 1 120 ? 2.004 4.553 13.180 1.00 97.38 120 ALA A N 1
ATOM 907 C CA . ALA A 1 120 ? 3.148 5.276 12.629 1.00 97.38 120 ALA A CA 1
ATOM 908 C C . ALA A 1 120 ? 3.871 4.407 11.593 1.00 97.38 120 ALA A C 1
ATOM 910 O O . ALA A 1 120 ? 4.022 3.204 11.817 1.00 97.38 120 ALA A O 1
ATOM 911 N N . GLY A 1 121 ? 4.336 5.001 10.491 1.00 95.69 121 GLY A N 1
ATOM 912 C CA . GLY A 1 121 ? 5.130 4.291 9.483 1.00 95.69 121 GLY A CA 1
ATOM 913 C C . GLY A 1 121 ? 6.484 4.911 9.230 1.00 95.69 121 GLY A C 1
ATOM 914 O O . GLY A 1 121 ? 6.651 6.128 9.160 1.00 95.69 121 GLY A O 1
ATOM 915 N N . TYR A 1 122 ? 7.462 4.040 9.025 1.00 93.19 122 TYR A N 1
ATOM 916 C CA . TYR A 1 122 ? 8.822 4.428 8.708 1.00 93.19 122 TYR A CA 1
ATOM 917 C C . TYR A 1 122 ? 9.428 3.381 7.777 1.00 93.19 122 TYR A C 1
ATOM 919 O O . TYR A 1 122 ? 9.679 2.254 8.194 1.00 93.19 122 TYR A O 1
ATOM 927 N N . ALA A 1 123 ? 9.595 3.742 6.503 1.00 90.00 123 ALA A N 1
ATOM 928 C CA . ALA A 1 123 ? 10.142 2.859 5.478 1.00 90.00 123 ALA A CA 1
ATOM 929 C C . ALA A 1 123 ? 11.681 2.832 5.496 1.00 90.00 123 ALA A C 1
ATOM 931 O O . ALA A 1 123 ? 12.285 1.901 4.957 1.00 90.00 123 ALA A O 1
ATOM 932 N N . CYS A 1 124 ? 12.325 3.814 6.145 1.00 85.25 124 CYS A N 1
ATOM 933 C CA . CYS A 1 124 ? 13.779 3.870 6.191 1.00 85.25 124 CYS A CA 1
ATOM 934 C C . CYS A 1 124 ? 14.354 2.788 7.102 1.00 85.25 124 CYS A C 1
ATOM 936 O O . CYS A 1 124 ? 14.013 2.687 8.281 1.00 85.25 124 CYS A O 1
ATOM 938 N N . VAL A 1 125 ? 15.293 2.011 6.569 1.00 70.88 125 VAL A N 1
ATOM 939 C CA . VAL A 1 125 ? 16.076 1.044 7.346 1.00 70.88 125 VAL A CA 1
ATOM 940 C C . VAL A 1 125 ? 17.569 1.384 7.297 1.00 70.88 125 VAL A C 1
ATOM 942 O O . VAL A 1 125 ? 18.021 2.001 6.328 1.00 70.88 125 VAL A O 1
ATOM 945 N N . PRO A 1 126 ? 18.361 0.961 8.304 1.00 68.19 126 PRO A N 1
ATOM 946 C CA . PRO A 1 126 ? 19.820 1.036 8.252 1.00 68.19 126 PRO A CA 1
ATOM 947 C C . PRO A 1 126 ? 20.388 0.332 7.005 1.00 68.19 126 PRO A C 1
ATOM 949 O O . PRO A 1 126 ? 19.699 -0.514 6.429 1.00 68.19 126 PRO A O 1
ATOM 952 N N . PRO A 1 127 ? 21.645 0.608 6.605 1.00 67.81 127 PRO A N 1
ATOM 953 C CA . PRO A 1 127 ? 22.283 -0.083 5.488 1.00 67.81 127 PRO A CA 1
ATOM 954 C C . PRO A 1 127 ? 22.163 -1.603 5.651 1.00 67.81 127 PRO A C 1
ATOM 956 O O . PRO A 1 127 ? 22.701 -2.192 6.589 1.00 67.81 127 PRO A O 1
ATOM 959 N N . THR A 1 128 ? 21.410 -2.225 4.752 1.00 67.50 128 THR A N 1
ATOM 960 C CA . THR A 1 128 ? 21.138 -3.665 4.711 1.00 67.50 128 THR A CA 1
ATOM 961 C C . THR A 1 128 ? 21.596 -4.203 3.358 1.00 67.50 128 THR A C 1
ATOM 963 O O . THR A 1 128 ? 21.742 -3.425 2.417 1.00 67.50 128 THR A O 1
ATOM 966 N N . PRO A 1 129 ? 21.830 -5.519 3.213 1.00 76.62 129 PRO A N 1
ATOM 967 C CA . PRO A 1 129 ? 22.189 -6.106 1.922 1.00 76.62 129 PRO A CA 1
ATOM 968 C C . PRO A 1 129 ? 21.015 -6.149 0.918 1.00 76.62 129 PRO A C 1
ATOM 970 O O . PRO A 1 129 ? 21.150 -6.775 -0.130 1.00 76.62 129 PRO A O 1
ATOM 973 N N . PHE A 1 130 ? 19.868 -5.533 1.236 1.00 69.75 130 PHE A N 1
ATOM 974 C CA . PHE A 1 130 ? 18.685 -5.473 0.377 1.00 69.75 130 PHE A CA 1
ATOM 975 C C . PHE A 1 130 ? 18.778 -4.314 -0.630 1.00 69.75 130 PHE A C 1
ATOM 977 O O . PHE A 1 130 ? 19.275 -3.234 -0.319 1.00 69.75 130 PHE A O 1
ATOM 984 N N . SER A 1 131 ? 18.254 -4.540 -1.828 1.00 71.44 131 SER A N 1
ATOM 985 C CA . SER A 1 131 ? 18.159 -3.604 -2.959 1.00 71.44 131 SER A CA 1
ATOM 986 C C . SER A 1 131 ? 16.761 -3.797 -3.559 1.00 71.44 131 SER A C 1
ATOM 988 O O . SER A 1 131 ? 16.415 -4.956 -3.747 1.00 71.44 131 SER A O 1
ATOM 990 N N . ILE A 1 132 ? 15.897 -2.838 -3.909 1.00 72.44 132 ILE A N 1
ATOM 991 C CA . ILE A 1 132 ? 15.930 -1.365 -4.064 1.00 72.44 132 ILE A CA 1
ATOM 992 C C . ILE A 1 132 ? 15.657 -0.624 -2.734 1.00 72.44 132 ILE A C 1
ATOM 994 O O . ILE A 1 132 ? 15.421 -1.259 -1.721 1.00 72.44 132 ILE A O 1
ATOM 998 N N . LYS A 1 133 ? 15.815 0.703 -2.683 1.00 73.69 133 LYS A N 1
ATOM 999 C CA . LYS A 1 133 ? 15.356 1.630 -1.625 1.00 73.69 133 LYS A CA 1
ATOM 1000 C C . LYS A 1 133 ? 15.734 3.024 -2.090 1.00 73.69 133 LYS A C 1
ATOM 1002 O O . LYS A 1 133 ? 16.921 3.316 -2.098 1.00 73.69 133 LYS A O 1
ATOM 1007 N N . ASP A 1 134 ? 14.776 3.850 -2.492 1.00 65.62 134 ASP A N 1
ATOM 1008 C CA . ASP A 1 134 ? 15.085 5.257 -2.770 1.00 65.62 134 ASP A CA 1
ATOM 1009 C C . ASP A 1 134 ? 14.112 6.171 -2.024 1.00 65.62 134 ASP A C 1
ATOM 1011 O O . ASP A 1 134 ? 13.019 6.487 -2.489 1.00 65.62 134 ASP A O 1
ATOM 1015 N N . TYR A 1 135 ? 14.564 6.550 -0.831 1.00 62.12 135 TYR A N 1
ATOM 1016 C CA . TYR A 1 135 ? 14.138 7.647 0.032 1.00 62.12 135 TYR A CA 1
ATOM 1017 C C . TYR A 1 135 ? 15.405 8.384 0.491 1.00 62.12 135 TYR A C 1
ATOM 1019 O O . TYR A 1 135 ? 16.467 7.723 0.600 1.00 62.12 135 TYR A O 1
#

Solvent-accessible surface area (backbone atoms only — not comparable to full-atom values): 7538 Å² total; per-residue (Å²): 125,44,74,41,78,50,53,67,52,39,49,40,62,65,59,53,48,52,52,54,50,53,33,57,79,66,62,30,46,32,40,36,38,67,16,19,56,33,42,74,50,85,53,77,95,47,26,57,61,54,31,42,47,42,45,64,72,46,51,46,54,51,33,51,56,45,40,74,76,35,73,77,38,47,37,36,43,27,57,29,38,51,32,46,44,84,32,54,62,59,50,54,59,38,37,76,68,70,47,33,42,74,25,57,83,34,75,45,79,48,77,54,82,94,57,75,42,79,50,73,33,72,61,82,71,75,98,61,99,70,80,46,71,58,128

Foldseek 3Di:
DAEAEEEQCQLVLVVLLVSLVVCLVVVHQEYEYAENHHHQDPDPVCLLVRRLCSVPPRVLVSLVVSCVSCVRYAYEYEYEQSQDPSSVVSCVVCVVVRSYHYQAQDWDWDDDPPDIDIRHHHRDDDDDPDDDDDD

Sequence (135 aa):
MRLVYTADLHGDAAAYRALLEWAGDNGARAVIVGGDLLPHAIALGSALATQRAFIGAELRPLLREFRARQPDCAVYLLPGNDDWAAAIATLAELEQEGLASLLHEQVFLLTHGDAPLWLAGYACVPPTPFSIKDY

Nearest PDB structures (foldseek):
  4xia-assembly1_A  TM=6.516E-01  e=2.397E-01  Arthrobacter sp. NRRL B3728
  1xim-assembly1_A  TM=6.480E-01  e=2.733E-01  Actinoplanes missouriensis
  2xim-assembly1_A  TM=5.730E-01  e=3.116E-01  Actinoplanes missouriensis
  8xim-assembly1_A  TM=5.745E-01  e=3.116E-01  Actinoplanes missouriensis
  9f99-assembly1_B  TM=4.024E-01  e=7.864E-02  Homo sapiens

Radius of gyration: 14.62 Å; Cα contacts (8 Å, |Δi|>4): 237; chains: 1; bounding box: 40×24×42 Å

pLDDT: mean 92.39, std 8.63, range [62.12, 98.69]

InterPro domains:
  IPR004843 Calcineurin-like, phosphoesterase domain [PF00149] (1-83)
  IPR029052 Metallo-dependent phosphatase-like [G3DSA:3.60.21.10] (1-122)
  IPR029052 Metallo-dependent phosphatase-like [SSF56300] (1-132)

Mean predicted aligned error: 3.72 Å